Protein AF-A0A560SNG6-F1 (afdb_monomer)

Foldseek 3Di:
DDDDPDDPVDPDDDDCVVDPVSVVVVVCVVVVPDDPDDDDPPDD

Radius of gyration: 17.13 Å; Cα contacts (8 Å, |Δi|>4): 1; chains: 1; bounding box: 32×29×50 Å

Solvent-accessible surface area (backbone atoms only — not comparable to full-atom values): 3222 Å² total; per-residue (Å²): 139,85,85,80,92,72,86,74,89,58,97,61,92,72,70,76,85,65,39,70,65,54,54,49,55,50,51,52,54,53,59,70,69,51,76,79,80,86,77,82,81,76,83,129

Mean predicted aligned error: 11.72 Å

Structure (mmCIF, N/CA/C/O backbone):
data_AF-A0A560SNG6-F1
#
_entry.id   AF-A0A560SNG6-F1
#
loop_
_atom_site.group_PDB
_atom_site.id
_atom_site.type_symbol
_atom_site.label_atom_id
_atom_site.label_alt_id
_atom_site.label_comp_id
_atom_site.label_asym_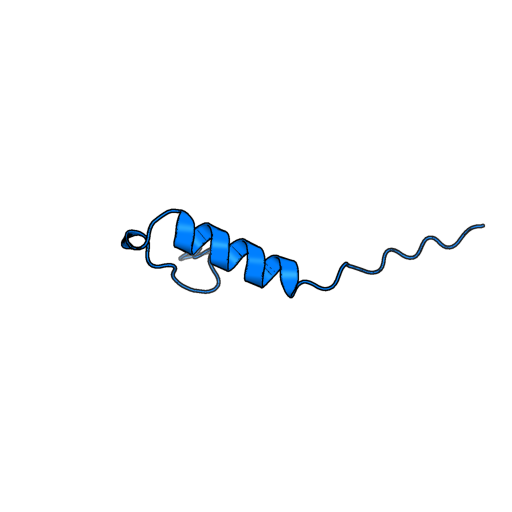id
_atom_site.label_entity_id
_atom_site.label_seq_id
_atom_site.pdbx_PDB_ins_code
_atom_site.Cartn_x
_atom_site.Cartn_y
_atom_site.Cartn_z
_atom_site.occupancy
_atom_site.B_iso_or_equiv
_atom_site.auth_seq_id
_atom_site.auth_comp_id
_atom_s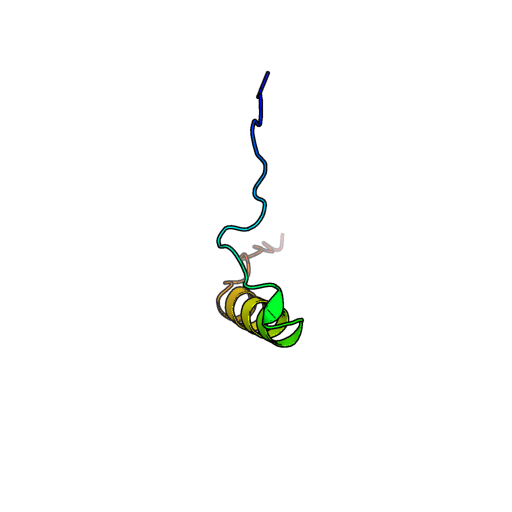ite.auth_asym_id
_atom_site.auth_atom_id
_atom_site.pdbx_PDB_model_num
ATOM 1 N N . MET A 1 1 ? -13.825 14.449 -16.828 1.00 46.38 1 MET A N 1
ATOM 2 C CA . MET A 1 1 ? -13.761 14.903 -15.422 1.00 46.38 1 MET A CA 1
ATOM 3 C C . MET A 1 1 ? -14.014 13.693 -14.534 1.00 46.38 1 MET A C 1
ATOM 5 O O . MET A 1 1 ? -15.122 13.179 -14.556 1.00 46.38 1 MET A O 1
ATOM 9 N N . ILE A 1 2 ? -12.986 13.178 -13.853 1.00 63.16 2 ILE A N 1
ATOM 10 C CA . ILE A 1 2 ? -13.096 12.011 -12.961 1.00 63.16 2 ILE A CA 1
ATOM 11 C C . ILE A 1 2 ? -13.046 12.540 -11.528 1.00 63.16 2 ILE A C 1
ATOM 13 O O . ILE A 1 2 ? -12.074 13.187 -11.149 1.00 63.16 2 ILE A O 1
ATOM 17 N N . ARG A 1 3 ? -14.114 12.317 -10.760 1.00 64.50 3 ARG A N 1
ATOM 18 C CA . ARG A 1 3 ? -14.209 12.698 -9.347 1.00 64.50 3 ARG A CA 1
ATOM 19 C C . ARG A 1 3 ? -13.887 11.466 -8.504 1.00 64.50 3 ARG A C 1
ATOM 21 O O . ARG A 1 3 ? -14.671 10.524 -8.485 1.00 64.50 3 ARG A O 1
ATOM 28 N N . VAL A 1 4 ? -12.709 11.463 -7.881 1.00 67.94 4 VAL A N 1
ATOM 29 C CA . VAL A 1 4 ? -12.261 10.413 -6.954 1.00 67.94 4 VAL A CA 1
ATOM 30 C C . VAL A 1 4 ? -12.667 10.842 -5.550 1.00 67.94 4 VAL A C 1
ATOM 32 O O . VAL A 1 4 ? -12.033 11.708 -4.960 1.00 67.94 4 VAL A O 1
ATOM 35 N N . ASP A 1 5 ? -13.764 10.272 -5.059 1.00 76.69 5 ASP A N 1
ATOM 36 C CA . ASP A 1 5 ? -14.370 10.626 -3.767 1.00 76.69 5 ASP A CA 1
ATOM 37 C C . ASP A 1 5 ? -13.634 9.991 -2.571 1.00 76.69 5 ASP A C 1
ATOM 39 O O . ASP A 1 5 ? -13.764 10.428 -1.434 1.00 76.69 5 ASP A O 1
ATOM 43 N N . SER A 1 6 ? -12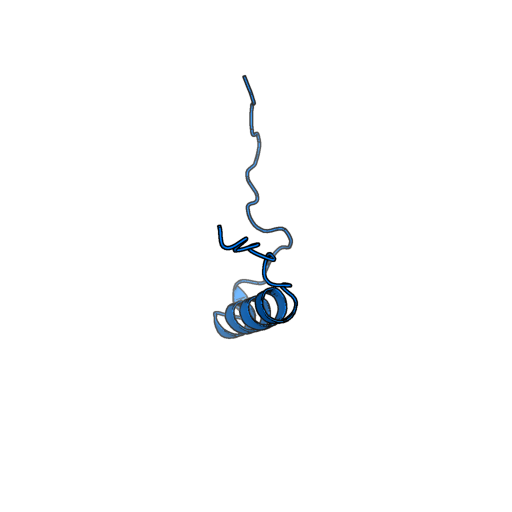.795 8.981 -2.819 1.00 63.22 6 SER A N 1
ATOM 44 C CA . SER A 1 6 ? -11.874 8.402 -1.839 1.00 63.22 6 SER A CA 1
ATOM 45 C C . SER A 1 6 ? -10.803 7.587 -2.556 1.00 63.22 6 SER A C 1
ATOM 47 O O . SER A 1 6 ? -11.123 6.712 -3.361 1.00 63.22 6 SER A O 1
ATOM 49 N N . ILE A 1 7 ? -9.529 7.867 -2.267 1.00 61.59 7 ILE A N 1
ATOM 50 C CA . ILE A 1 7 ? -8.394 7.093 -2.776 1.00 61.59 7 ILE A CA 1
ATOM 51 C C . ILE A 1 7 ? -7.876 6.212 -1.635 1.00 61.59 7 ILE A C 1
ATOM 53 O O . ILE A 1 7 ? -7.085 6.623 -0.793 1.00 61.59 7 ILE A O 1
ATOM 57 N N . TRP A 1 8 ? -8.368 4.980 -1.559 1.00 65.25 8 TRP A N 1
ATOM 58 C CA . TRP A 1 8 ? -7.709 3.959 -0.750 1.00 65.25 8 TRP A CA 1
ATOM 59 C C . TRP A 1 8 ? -6.730 3.240 -1.672 1.00 65.25 8 TRP A C 1
ATOM 61 O O . TRP A 1 8 ? -7.100 2.359 -2.438 1.00 65.25 8 TRP A O 1
ATOM 71 N N . LEU A 1 9 ? -5.473 3.693 -1.650 1.00 63.56 9 LEU A N 1
ATOM 72 C CA . LEU A 1 9 ? -4.376 3.149 -2.466 1.00 63.56 9 LEU A CA 1
ATOM 73 C C . LEU A 1 9 ? -3.950 1.730 -2.050 1.00 63.56 9 LEU A C 1
ATOM 75 O O . LEU A 1 9 ? -3.146 1.106 -2.737 1.00 63.56 9 LEU A O 1
ATOM 79 N N . ALA A 1 10 ? -4.465 1.214 -0.933 1.00 65.50 10 ALA A N 1
ATOM 80 C CA . ALA A 1 10 ? -4.194 -0.137 -0.468 1.00 65.50 10 ALA A CA 1
ATOM 81 C C . ALA A 1 10 ? -5.362 -1.060 -0.837 1.00 65.50 10 ALA A C 1
ATOM 83 O O . ALA A 1 10 ? -6.489 -0.838 -0.403 1.00 65.50 10 ALA A O 1
ATOM 84 N N . THR A 1 11 ? -5.075 -2.124 -1.593 1.00 71.94 11 THR A N 1
ATOM 85 C CA . THR A 1 11 ? -6.057 -3.157 -1.980 1.00 71.94 11 THR A CA 1
ATOM 86 C C . THR A 1 11 ? -6.680 -3.882 -0.782 1.00 71.94 11 THR A C 1
ATOM 88 O O . THR A 1 11 ? -7.729 -4.503 -0.918 1.00 71.94 11 THR A O 1
ATOM 91 N N . GLU A 1 12 ? -6.044 -3.806 0.386 1.00 76.88 12 GLU A N 1
ATOM 92 C CA . GLU A 1 12 ? -6.480 -4.450 1.616 1.00 76.88 12 GLU A CA 1
ATOM 93 C C . GLU A 1 12 ? -5.967 -3.646 2.827 1.00 76.88 12 GLU A C 1
ATOM 95 O O . GLU A 1 12 ? -4.774 -3.304 2.858 1.00 76.88 12 GLU A O 1
ATOM 100 N N . PRO A 1 13 ? -6.806 -3.376 3.844 1.00 73.81 13 PRO A N 1
ATOM 101 C CA . PRO A 1 13 ? -6.387 -2.671 5.050 1.00 73.81 13 PRO A CA 1
ATOM 102 C C . PRO A 1 13 ? -5.292 -3.464 5.771 1.00 73.81 13 PRO A C 1
ATOM 104 O O . PRO A 1 13 ? -5.406 -4.671 5.976 1.00 73.81 13 PRO A O 1
ATOM 107 N N . MET A 1 14 ? -4.205 -2.783 6.120 1.00 75.44 14 MET A N 1
ATOM 108 C CA . MET A 1 14 ? -3.113 -3.346 6.907 1.00 75.44 14 MET A CA 1
ATOM 109 C C . MET A 1 14 ? -3.271 -2.872 8.347 1.00 75.44 14 MET A C 1
ATOM 111 O O . MET A 1 14 ? -3.436 -1.674 8.581 1.00 75.44 14 MET A O 1
ATOM 115 N N . ASP A 1 15 ? -3.228 -3.797 9.305 1.00 79.81 15 ASP A N 1
ATOM 116 C CA . ASP A 1 15 ? -3.222 -3.428 10.716 1.00 79.81 15 ASP A CA 1
ATOM 117 C C . ASP A 1 15 ? -1.929 -2.665 11.038 1.00 79.81 15 ASP A C 1
ATOM 119 O O . ASP A 1 15 ? -0.827 -3.207 10.978 1.00 79.81 1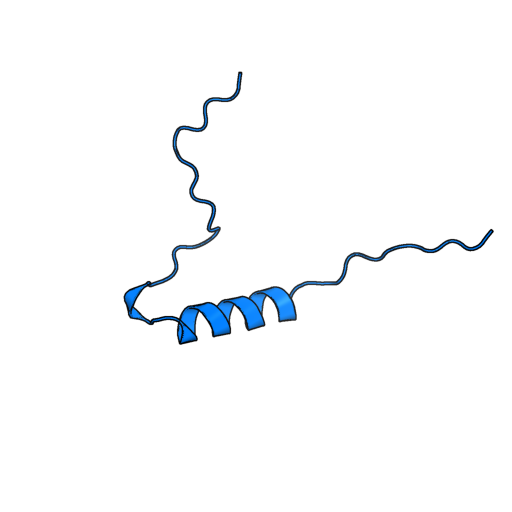5 ASP A O 1
ATOM 123 N N . MET A 1 16 ? -2.063 -1.374 11.343 1.00 80.56 16 MET A N 1
ATOM 124 C CA . MET A 1 16 ? -0.922 -0.496 11.613 1.00 80.56 16 MET A CA 1
ATOM 125 C C . MET A 1 16 ? -0.363 -0.662 13.036 1.00 80.56 16 MET A C 1
ATOM 127 O O . MET A 1 16 ? 0.698 -0.116 13.333 1.00 80.56 16 MET A O 1
ATOM 131 N N . ARG A 1 17 ? -1.045 -1.409 13.922 1.00 79.94 17 ARG A N 1
ATOM 132 C CA . ARG A 1 17 ? -0.570 -1.714 15.285 1.00 79.94 17 ARG A CA 1
ATOM 133 C C . ARG A 1 17 ? 0.409 -2.884 15.303 1.00 79.94 17 ARG A C 1
ATOM 135 O O . ARG A 1 17 ? 1.302 -2.904 16.141 1.00 79.94 17 ARG A O 1
ATOM 142 N N . ALA A 1 18 ? 0.280 -3.803 14.351 1.00 77.12 18 ALA A N 1
ATOM 143 C CA . ALA A 1 18 ? 1.176 -4.930 14.126 1.00 77.12 18 ALA A CA 1
ATOM 144 C C . ALA A 1 18 ? 2.546 -4.520 13.540 1.00 77.12 18 ALA A C 1
ATOM 146 O O . ALA A 1 18 ? 3.398 -5.372 13.282 1.00 77.12 18 ALA A O 1
ATOM 147 N N . GLY A 1 19 ? 2.771 -3.215 13.353 1.00 81.88 19 GLY A N 1
ATOM 148 C CA . GLY A 1 19 ? 4.084 -2.626 13.122 1.00 81.88 19 GLY A CA 1
ATOM 149 C C . GLY A 1 19 ? 4.674 -2.869 11.731 1.00 81.88 19 GLY A C 1
ATOM 150 O O . GLY A 1 19 ? 4.056 -3.426 10.822 1.00 81.88 19 GLY A O 1
ATOM 151 N N . THR A 1 20 ? 5.913 -2.414 11.562 1.00 81.19 20 THR A N 1
ATOM 152 C CA . THR A 1 20 ? 6.677 -2.495 10.309 1.00 81.19 20 THR A CA 1
ATOM 153 C C . THR A 1 20 ? 7.005 -3.926 9.889 1.00 81.19 20 THR A C 1
ATOM 155 O O . THR A 1 20 ? 7.123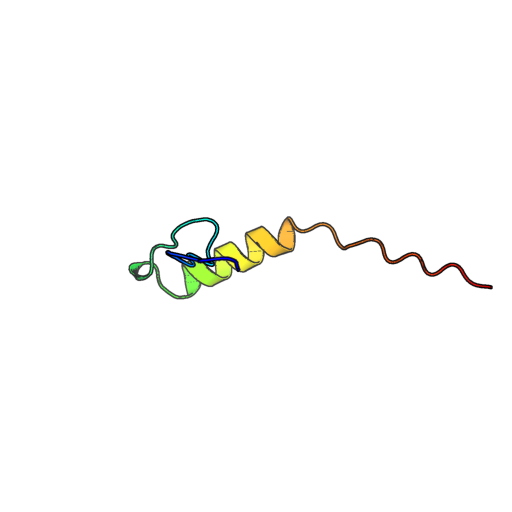 -4.185 8.694 1.00 81.19 20 THR A O 1
ATOM 158 N N . GLU A 1 21 ? 7.104 -4.866 10.830 1.00 86.94 21 GLU A N 1
ATOM 159 C CA . GLU A 1 21 ? 7.366 -6.284 10.544 1.00 86.94 21 GLU A CA 1
ATOM 160 C C . GLU A 1 21 ? 6.229 -6.917 9.734 1.00 86.94 21 GLU A C 1
ATOM 162 O O . GLU A 1 21 ? 6.469 -7.581 8.724 1.00 86.94 21 GLU A O 1
ATOM 167 N N . THR A 1 22 ? 4.980 -6.623 10.106 1.00 84.75 22 THR A N 1
ATOM 168 C CA . THR A 1 22 ? 3.786 -7.081 9.380 1.00 84.75 22 THR A CA 1
ATOM 169 C C . THR A 1 22 ? 3.714 -6.467 7.981 1.00 84.75 22 THR A C 1
ATOM 171 O O . THR A 1 22 ? 3.378 -7.149 7.010 1.00 84.75 22 THR A O 1
ATOM 174 N N . ALA A 1 23 ? 4.101 -5.195 7.851 1.00 86.69 23 ALA A N 1
ATOM 175 C CA . ALA A 1 23 ? 4.189 -4.531 6.555 1.00 86.69 23 ALA A CA 1
ATOM 176 C C . ALA A 1 23 ? 5.249 -5.172 5.647 1.00 86.69 23 ALA A C 1
ATOM 178 O O . ALA A 1 23 ? 4.982 -5.440 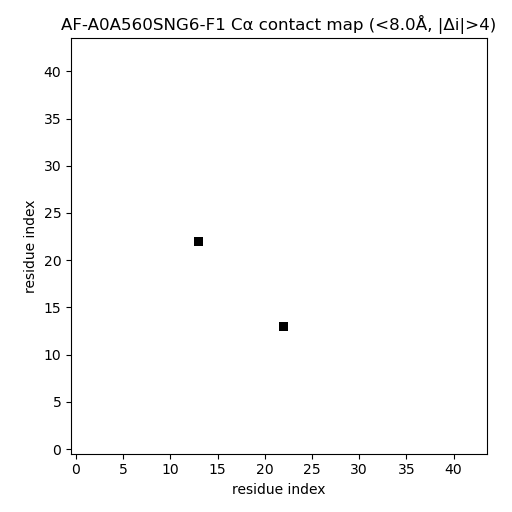4.475 1.00 86.69 23 ALA A O 1
ATOM 179 N N . LEU A 1 24 ? 6.432 -5.472 6.189 1.00 89.12 24 LEU A N 1
ATO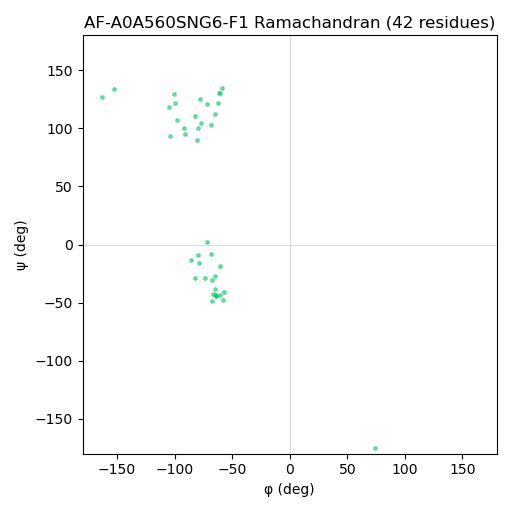M 180 C CA . LEU A 1 24 ? 7.520 -6.088 5.435 1.00 89.12 24 LEU A CA 1
ATOM 181 C C . LEU A 1 24 ? 7.177 -7.520 5.006 1.00 89.12 24 LEU A C 1
ATOM 183 O O . LEU A 1 24 ? 7.404 -7.876 3.850 1.00 89.12 24 LEU A O 1
ATOM 187 N N . ALA A 1 25 ? 6.572 -8.319 5.890 1.00 88.31 25 ALA A N 1
ATOM 188 C CA . ALA A 1 25 ? 6.118 -9.670 5.560 1.00 88.31 25 ALA A CA 1
ATOM 189 C C . ALA A 1 25 ? 5.135 -9.669 4.377 1.00 88.31 25 ALA A C 1
ATOM 191 O O . ALA A 1 25 ? 5.250 -10.492 3.466 1.00 88.31 25 ALA A O 1
ATOM 192 N N . ARG A 1 26 ? 4.213 -8.698 4.335 1.00 84.88 26 ARG A N 1
ATOM 193 C CA . ARG A 1 26 ? 3.286 -8.529 3.210 1.00 84.88 26 ARG A CA 1
ATOM 194 C C . ARG A 1 26 ? 4.001 -8.152 1.915 1.00 84.88 26 ARG A C 1
ATOM 196 O O . ARG A 1 26 ? 3.686 -8.715 0.872 1.00 84.88 26 ARG A O 1
ATOM 203 N N . VAL A 1 27 ? 4.964 -7.231 1.969 1.00 87.19 27 VAL A N 1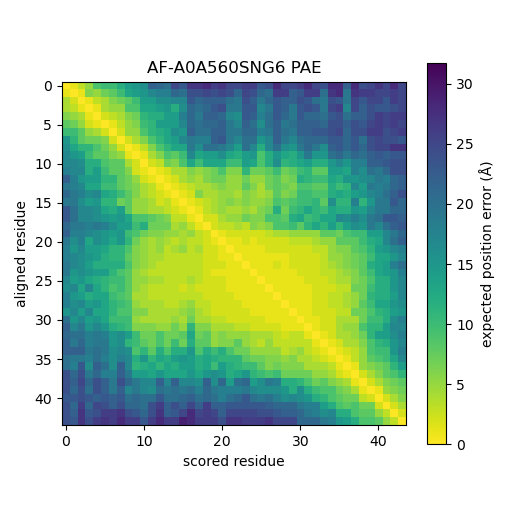
ATOM 204 C CA . VAL A 1 27 ? 5.785 -6.847 0.805 1.00 87.19 27 VAL A CA 1
ATOM 205 C C . VAL A 1 27 ? 6.502 -8.076 0.241 1.00 87.19 27 VAL A C 1
ATOM 207 O O . VAL A 1 27 ? 6.405 -8.341 -0.954 1.00 87.19 27 VAL A O 1
ATOM 210 N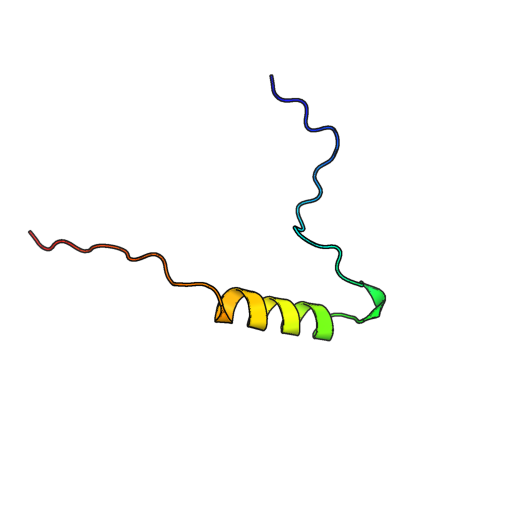 N . VAL A 1 28 ? 7.143 -8.879 1.095 1.00 90.44 28 VAL A N 1
ATOM 211 C CA . VAL A 1 28 ? 7.815 -10.120 0.678 1.00 90.44 28 VAL A CA 1
ATOM 212 C C . VAL A 1 28 ? 6.829 -11.103 0.042 1.00 90.44 28 VAL A C 1
ATOM 214 O O . VAL A 1 28 ? 7.130 -11.658 -1.012 1.00 90.44 28 VAL A O 1
ATOM 217 N N . ALA A 1 29 ? 5.639 -11.283 0.619 1.00 87.50 29 ALA A N 1
ATOM 218 C CA . ALA A 1 29 ? 4.614 -12.158 0.052 1.00 87.50 29 ALA A CA 1
ATOM 219 C C . ALA A 1 29 ? 4.111 -11.672 -1.324 1.00 87.50 29 ALA A C 1
ATOM 221 O O . ALA A 1 29 ? 4.005 -12.467 -2.256 1.00 87.50 29 ALA A O 1
ATOM 222 N N . VAL A 1 30 ? 3.845 -10.369 -1.480 1.00 85.94 30 VAL A N 1
ATOM 223 C CA . VAL A 1 30 ? 3.337 -9.774 -2.730 1.00 85.94 30 VAL A CA 1
ATOM 224 C C . VAL A 1 30 ? 4.385 -9.826 -3.839 1.00 85.94 30 VAL A C 1
ATOM 226 O O . VAL A 1 30 ? 4.085 -10.271 -4.944 1.00 85.94 30 VAL A O 1
ATOM 229 N N . PHE A 1 31 ? 5.620 -9.410 -3.555 1.00 84.75 31 PHE A N 1
ATOM 230 C CA . PHE A 1 31 ? 6.694 -9.434 -4.549 1.00 84.75 31 PHE A CA 1
ATOM 231 C C . PHE A 1 31 ? 7.211 -10.851 -4.821 1.00 84.75 31 PHE A C 1
ATOM 233 O O . PHE A 1 31 ? 7.608 -11.133 -5.946 1.00 84.75 31 PHE A O 1
ATOM 240 N N . GLY A 1 32 ? 7.143 -11.764 -3.848 1.00 84.69 32 GLY A N 1
ATOM 241 C CA . GLY A 1 32 ? 7.426 -13.187 -4.058 1.00 84.69 32 GLY A CA 1
ATOM 242 C C . GLY A 1 32 ? 6.385 -13.889 -4.938 1.00 84.69 32 GLY A C 1
ATOM 243 O O . GLY A 1 32 ? 6.725 -14.809 -5.677 1.00 84.69 32 GLY A O 1
ATOM 244 N N . ALA A 1 33 ? 5.127 -13.436 -4.903 1.00 85.00 33 ALA A N 1
ATOM 245 C CA . ALA A 1 33 ? 4.059 -13.915 -5.782 1.00 85.00 33 ALA A CA 1
ATOM 246 C C . ALA A 1 33 ? 4.008 -13.186 -7.141 1.00 85.00 33 ALA A C 1
ATOM 248 O O . ALA A 1 33 ? 3.327 -13.644 -8.066 1.00 85.00 33 ALA A O 1
ATOM 249 N N . ALA A 1 34 ? 4.708 -12.056 -7.279 1.00 82.81 34 ALA A N 1
ATOM 250 C CA . ALA A 1 34 ? 4.709 -11.265 -8.499 1.00 82.81 34 ALA A CA 1
ATOM 251 C C . ALA A 1 34 ? 5.488 -11.989 -9.604 1.00 82.81 34 ALA A C 1
ATOM 253 O O . ALA A 1 34 ? 6.683 -12.261 -9.490 1.00 82.81 34 ALA A O 1
ATOM 254 N N . LYS A 1 35 ? 4.809 -12.278 -10.717 1.00 81.06 35 LYS A N 1
ATOM 255 C CA . LYS A 1 35 ? 5.475 -12.787 -11.918 1.00 81.06 35 LYS A CA 1
ATOM 256 C C . LYS A 1 35 ? 6.158 -11.617 -12.628 1.00 81.06 35 LYS A C 1
ATOM 258 O O . LYS A 1 35 ? 5.467 -10.644 -12.941 1.00 81.06 35 LYS A O 1
ATOM 263 N N . PRO A 1 36 ? 7.471 -11.689 -12.907 1.00 76.25 36 PRO A N 1
ATOM 264 C CA . PRO A 1 36 ? 8.152 -10.637 -13.644 1.00 76.25 36 PRO A CA 1
ATOM 265 C C . PRO A 1 36 ? 7.497 -10.452 -15.013 1.00 76.25 36 PRO A C 1
ATOM 267 O O . PRO A 1 36 ? 7.192 -11.424 -15.709 1.00 76.25 36 PRO A O 1
ATOM 270 N N . HIS A 1 37 ? 7.264 -9.195 -15.392 1.00 78.31 37 HIS A N 1
ATOM 271 C CA . HIS A 1 37 ? 6.737 -8.876 -16.711 1.00 78.31 37 HIS A CA 1
ATOM 272 C C . HIS A 1 37 ? 7.741 -9.351 -17.771 1.00 78.31 37 HIS A C 1
ATOM 274 O O . HIS A 1 37 ? 8.898 -8.922 -17.735 1.00 78.31 37 HIS A O 1
ATOM 280 N N . PRO A 1 38 ? 7.346 -10.239 -18.701 1.00 76.12 38 PRO A N 1
ATOM 281 C CA . PRO A 1 38 ? 8.251 -10.720 -19.729 1.00 76.12 38 PRO A CA 1
ATOM 282 C C . PRO A 1 38 ? 8.574 -9.567 -20.679 1.00 76.12 38 PRO A C 1
ATOM 284 O O . PRO A 1 38 ? 7.760 -9.197 -21.525 1.00 76.12 38 PRO A O 1
ATOM 287 N N . ILE A 1 39 ? 9.766 -8.986 -20.537 1.00 76.00 39 ILE A N 1
ATOM 288 C CA . ILE A 1 39 ? 10.283 -8.036 -21.515 1.00 76.00 39 ILE A CA 1
ATOM 289 C C . ILE A 1 39 ? 10.914 -8.823 -22.664 1.00 76.00 39 ILE A C 1
ATOM 291 O O . ILE A 1 39 ? 11.909 -9.531 -22.512 1.00 76.00 39 ILE A O 1
ATOM 295 N N . ARG A 1 40 ? 10.269 -8.767 -23.830 1.00 71.81 40 ARG A N 1
ATOM 296 C CA . ARG A 1 40 ? 10.757 -9.411 -25.049 1.00 71.81 40 ARG A CA 1
ATOM 297 C C . ARG A 1 40 ? 11.847 -8.535 -25.661 1.00 71.81 40 ARG A C 1
ATOM 299 O O . ARG A 1 40 ? 11.537 -7.587 -26.374 1.00 71.81 40 ARG A O 1
ATOM 306 N N . PHE A 1 41 ? 13.111 -8.882 -25.440 1.00 68.56 41 PHE A N 1
ATOM 307 C CA . PHE A 1 41 ? 14.202 -8.393 -26.282 1.00 68.56 41 PHE A CA 1
ATOM 308 C C . PHE A 1 41 ? 14.245 -9.243 -27.556 1.00 68.56 41 PHE A C 1
ATOM 310 O O . PHE A 1 41 ? 14.871 -10.299 -27.600 1.00 68.56 41 PHE A O 1
ATOM 317 N N . ALA A 1 42 ? 13.509 -8.820 -28.585 1.00 66.75 42 ALA A N 1
ATOM 318 C CA . ALA A 1 42 ? 13.726 -9.330 -29.931 1.00 66.75 42 ALA A CA 1
ATOM 319 C C . ALA A 1 42 ? 14.971 -8.627 -30.487 1.00 66.75 42 ALA A C 1
ATOM 321 O O . ALA A 1 42 ? 14.925 -7.439 -30.796 1.00 66.75 42 ALA A O 1
ATOM 322 N N . HIS A 1 43 ? 16.087 -9.355 -30.533 1.00 64.62 43 HIS A N 1
ATOM 323 C CA . HIS A 1 43 ? 17.276 -8.938 -31.267 1.00 64.62 43 HIS A CA 1
ATOM 324 C C . HIS A 1 43 ? 16.926 -8.797 -32.753 1.00 64.62 43 HIS A C 1
ATOM 326 O O . HIS A 1 43 ? 16.304 -9.697 -33.326 1.00 64.62 43 HIS A O 1
ATOM 332 N N . SER A 1 44 ? 17.303 -7.651 -33.324 1.00 56.25 44 SER A N 1
ATOM 333 C CA . SER A 1 44 ? 17.366 -7.429 -34.768 1.00 56.25 44 SER A CA 1
ATOM 334 C C . SER A 1 44 ? 18.690 -7.921 -35.335 1.00 56.25 44 SER A C 1
ATOM 336 O O . SER A 1 44 ? 19.666 -8.017 -34.555 1.00 56.25 44 SER A O 1
#

pLDDT: mean 75.93, std 9.99, range [46.38, 90.44]

Sequence (44 aa):
MIRVDSIWLATEPMDMRAGTETALARVVAVFGAAKPHPIRFAHS

Secondary structure (DSSP, 8-state):
----S-----SS---SSSHHHHHHHHHHHHHHHPPPP-------